Protein AF-A0A6C0KUX9-F1 (afdb_monomer)

Secondary structure (DSSP, 8-state):
----HHHHHHHHHHHHHTTSB-TTS-B---TTS---TT--TTT---PPPHHHHHHHHHHHHHHTT-SS-EEEE---TT-HHHHHHHHHHHHH-TT-EEEE--

Solvent-accessible surface area (backbone atoms only — not comparable to full-atom values): 6250 Å² total; per-residue (Å²): 132,83,57,49,71,66,46,22,51,50,44,43,54,54,34,38,75,69,56,47,21,48,98,87,66,49,77,56,80,60,100,78,64,93,70,66,86,87,51,45,44,90,72,19,44,73,72,78,51,69,67,61,45,58,50,45,65,59,37,51,68,51,48,78,74,41,98,66,26,71,42,75,40,77,68,68,85,83,39,67,48,54,55,52,48,55,52,53,48,42,72,80,35,73,76,46,44,78,44,76,54,130

pLDDT: mean 73.23, std 9.81, range [43.41, 84.06]

Sequence (102 aa):
MSQSDDVRAYLTAKYQKAGLIDKDGNKTLADTVEFDPYNYPSDGLISYCAQCQSDFESSRKTMAKAAKPVAEFEHSAACLWYDFFVRKVKLSYPNASIRRKN

Mean predicted aligned error: 8.74 Å

Structure (mmCIF, N/CA/C/O backbone):
data_AF-A0A6C0KUX9-F1
#
_entry.id   AF-A0A6C0KUX9-F1
#
loop_
_atom_site.group_PDB
_atom_site.id
_atom_site.type_symbol
_atom_site.label_atom_id
_atom_site.label_alt_id
_atom_site.label_comp_id
_atom_site.label_asym_id
_atom_site.label_entity_id
_atom_site.label_seq_id
_atom_site.pdbx_PDB_ins_code
_atom_site.Cartn_x
_atom_site.Cartn_y
_atom_site.Cartn_z
_atom_site.occupancy
_atom_site.B_iso_or_equiv
_atom_site.auth_seq_id
_atom_site.auth_comp_id
_atom_site.auth_asym_id
_atom_site.auth_atom_id
_atom_site.pdbx_PDB_model_num
ATOM 1 N N . MET A 1 1 ? -1.458 16.722 -5.856 1.00 43.41 1 MET A N 1
ATOM 2 C CA . MET A 1 1 ? -1.392 15.532 -6.736 1.00 43.41 1 MET A CA 1
ATOM 3 C C . MET A 1 1 ? -2.293 14.478 -6.111 1.00 43.41 1 MET A C 1
ATOM 5 O O . MET A 1 1 ? -2.001 14.088 -4.990 1.00 43.41 1 MET A O 1
ATOM 9 N N . SER A 1 2 ? -3.425 14.112 -6.725 1.00 49.81 2 SER A N 1
ATOM 10 C CA . SER A 1 2 ? -4.383 13.205 -6.073 1.00 49.81 2 SER A CA 1
ATOM 11 C C . SER A 1 2 ? -3.841 11.778 -6.078 1.00 49.81 2 SER A C 1
ATOM 13 O O . SER A 1 2 ? -3.690 11.172 -7.141 1.00 49.81 2 SER A O 1
ATOM 15 N N . GLN A 1 3 ? -3.550 11.235 -4.900 1.00 57.28 3 GLN A N 1
ATOM 16 C CA . GLN A 1 3 ? -3.521 9.789 -4.746 1.00 57.28 3 GLN A CA 1
ATOM 17 C C . GLN A 1 3 ? -4.944 9.267 -5.011 1.00 57.28 3 GLN A C 1
ATOM 19 O O . GLN A 1 3 ? -5.927 9.835 -4.543 1.00 57.28 3 GLN A O 1
ATOM 24 N N . SER A 1 4 ? -5.029 8.294 -5.915 1.00 70.69 4 SER A N 1
ATOM 25 C CA . SER A 1 4 ? -6.242 7.879 -6.625 1.00 70.69 4 SER A CA 1
ATOM 26 C C . SER A 1 4 ? -7.194 7.033 -5.771 1.00 70.69 4 SER A C 1
ATOM 28 O O . SER A 1 4 ? -6.844 6.606 -4.669 1.00 70.69 4 SER A O 1
ATOM 30 N N . ASP A 1 5 ? -8.365 6.704 -6.331 1.00 74.62 5 ASP A N 1
ATOM 31 C CA . ASP A 1 5 ? -9.350 5.752 -5.785 1.00 74.62 5 ASP A CA 1
ATOM 32 C C . ASP A 1 5 ? -8.729 4.444 -5.264 1.00 74.62 5 ASP A C 1
ATOM 34 O O . ASP A 1 5 ? -9.242 3.837 -4.327 1.00 74.62 5 ASP A O 1
ATOM 38 N N . ASP A 1 6 ? -7.580 4.034 -5.806 1.00 76.31 6 ASP A N 1
ATOM 39 C CA . ASP A 1 6 ? -6.821 2.871 -5.343 1.00 76.31 6 ASP A CA 1
ATOM 40 C C . ASP A 1 6 ? -6.334 2.988 -3.896 1.00 76.31 6 ASP A C 1
ATOM 42 O O . ASP A 1 6 ? -6.310 1.989 -3.172 1.00 76.31 6 ASP A O 1
ATOM 46 N N . VAL A 1 7 ? -5.898 4.183 -3.487 1.00 77.62 7 VAL A N 1
ATOM 47 C CA . VAL A 1 7 ? -5.438 4.447 -2.119 1.00 77.62 7 VAL A CA 1
ATOM 48 C C . VAL A 1 7 ? -6.629 4.429 -1.176 1.00 77.62 7 VAL A C 1
ATOM 50 O O . VAL A 1 7 ? -6.581 3.745 -0.153 1.00 77.62 7 VAL A O 1
ATOM 53 N N . ARG A 1 8 ? -7.732 5.077 -1.565 1.00 79.38 8 ARG A N 1
ATOM 54 C CA . ARG A 1 8 ? -8.992 5.040 -0.817 1.00 79.38 8 ARG A CA 1
ATOM 55 C C . ARG A 1 8 ? -9.505 3.609 -0.653 1.00 79.38 8 ARG A C 1
ATOM 57 O O . ARG A 1 8 ? -9.828 3.207 0.462 1.00 79.38 8 ARG A O 1
ATOM 64 N N . ALA A 1 9 ? -9.525 2.816 -1.724 1.00 82.75 9 ALA A N 1
ATOM 65 C CA . ALA A 1 9 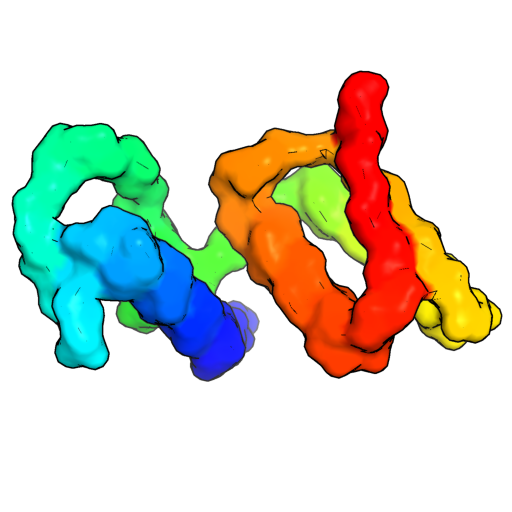? -9.954 1.420 -1.689 1.00 82.75 9 ALA A CA 1
ATOM 66 C C . ALA A 1 9 ? -9.050 0.564 -0.789 1.00 82.75 9 ALA A C 1
ATOM 68 O O . ALA A 1 9 ? -9.537 -0.258 -0.013 1.00 82.75 9 ALA A O 1
ATOM 69 N N . TYR A 1 10 ? -7.732 0.773 -0.855 1.00 83.81 10 TYR A N 1
ATOM 70 C CA . TYR A 1 10 ? -6.782 0.073 0.006 1.00 83.81 10 TYR A CA 1
ATOM 71 C C . TYR A 1 10 ? -6.958 0.434 1.489 1.00 83.81 10 TYR A C 1
ATOM 73 O O . TYR A 1 10 ? -7.052 -0.476 2.315 1.00 83.81 10 TYR A O 1
ATOM 81 N N . LEU A 1 11 ? -7.040 1.727 1.828 1.00 80.38 11 LEU A N 1
ATOM 82 C CA . LEU A 1 11 ? -7.259 2.182 3.204 1.00 80.38 11 LEU A CA 1
ATOM 83 C C . LEU A 1 11 ? -8.592 1.665 3.748 1.00 80.38 11 LEU A C 1
ATOM 85 O O . LEU A 1 11 ? -8.630 1.138 4.856 1.00 80.38 11 LEU A O 1
ATOM 89 N N . THR A 1 12 ? -9.654 1.720 2.937 1.00 81.75 12 THR A N 1
ATOM 90 C CA . THR A 1 12 ? -10.979 1.195 3.297 1.00 81.75 12 THR A CA 1
ATOM 91 C C . THR A 1 12 ? -10.902 -0.292 3.634 1.00 81.75 12 THR A C 1
ATOM 93 O O . THR A 1 12 ? -11.279 -0.695 4.730 1.00 81.75 12 THR A O 1
ATOM 96 N N . ALA A 1 13 ? -10.329 -1.110 2.746 1.00 84.06 13 ALA A N 1
ATOM 97 C CA . ALA A 1 13 ? -10.204 -2.548 2.974 1.00 84.06 13 ALA A CA 1
ATOM 98 C C . ALA A 1 13 ? -9.342 -2.876 4.206 1.00 84.06 13 ALA A C 1
ATOM 100 O O . ALA A 1 13 ? -9.672 -3.781 4.976 1.00 84.06 13 ALA A O 1
ATOM 101 N N . LYS A 1 14 ? -8.239 -2.144 4.415 1.00 80.69 14 LYS A N 1
ATOM 102 C CA . LYS A 1 14 ? -7.362 -2.338 5.577 1.00 80.69 14 LYS A CA 1
ATOM 103 C C . LYS A 1 14 ? -8.081 -1.989 6.880 1.00 80.69 14 LYS A C 1
ATOM 105 O O . LYS A 1 14 ? -7.996 -2.761 7.832 1.00 80.69 14 LYS A O 1
ATOM 110 N N . TYR A 1 15 ? -8.809 -0.875 6.914 1.00 79.25 15 TYR A N 1
ATOM 111 C CA . TYR A 1 15 ? -9.486 -0.399 8.122 1.00 79.25 15 TYR A CA 1
ATOM 112 C C . TYR A 1 15 ? -10.730 -1.232 8.440 1.00 79.25 15 TYR A C 1
ATOM 114 O O . TYR A 1 15 ? -10.969 -1.530 9.606 1.00 79.25 15 TYR A O 1
ATOM 122 N N . GLN A 1 16 ? -11.451 -1.715 7.424 1.00 83.44 16 GLN A N 1
ATOM 123 C CA . GLN A 1 16 ? -12.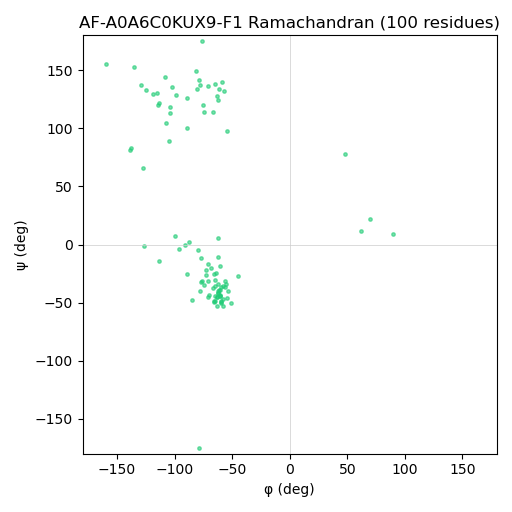527 -2.695 7.599 1.00 83.44 16 GLN A CA 1
ATOM 124 C C . GLN A 1 16 ? -12.002 -4.017 8.161 1.00 83.44 16 GLN A C 1
ATOM 126 O O . GLN A 1 16 ? -12.567 -4.556 9.108 1.00 83.44 16 GLN A O 1
ATOM 131 N N . LYS A 1 17 ? -10.883 -4.531 7.628 1.00 82.38 17 LYS A N 1
ATOM 132 C CA . LYS A 1 17 ? -10.254 -5.760 8.139 1.00 82.38 17 LYS A CA 1
ATOM 133 C C . LYS A 1 17 ? -9.785 -5.612 9.589 1.00 82.38 17 LYS A C 1
ATOM 135 O O . LYS A 1 17 ? -9.819 -6.583 10.338 1.00 82.38 17 LYS A O 1
ATOM 140 N N . ALA A 1 18 ? -9.343 -4.416 9.968 1.00 76.00 18 ALA A N 1
ATOM 141 C CA . ALA A 1 18 ? -8.965 -4.086 11.336 1.00 76.00 18 ALA A CA 1
ATOM 142 C C . ALA A 1 18 ? -10.172 -3.793 12.252 1.00 76.00 18 ALA A C 1
ATOM 144 O O . ALA A 1 18 ? -9.977 -3.584 13.444 1.00 76.00 18 ALA A O 1
ATOM 145 N N . GLY A 1 19 ? -11.403 -3.771 11.721 1.00 77.19 19 GLY A N 1
ATOM 146 C CA . GLY A 1 19 ? -12.614 -3.469 12.486 1.00 77.19 19 GLY A CA 1
ATOM 147 C C . GLY A 1 19 ? -12.719 -2.010 12.942 1.00 77.19 19 GLY A C 1
ATOM 148 O O . GLY A 1 19 ? -13.424 -1.742 13.909 1.00 77.19 19 GLY A O 1
ATOM 149 N N . LEU A 1 20 ? -12.012 -1.090 12.274 1.00 76.62 20 LEU A N 1
ATOM 150 C CA . LEU A 1 20 ? -11.928 0.343 12.609 1.00 76.62 20 LEU A CA 1
ATOM 151 C C . LEU A 1 20 ? -13.005 1.194 11.937 1.00 76.62 20 LEU A C 1
ATOM 153 O O . LEU A 1 20 ? -13.338 2.283 12.412 1.00 76.62 20 LEU A O 1
ATOM 157 N N . ILE A 1 21 ? -13.505 0.704 10.806 1.00 79.94 21 ILE A N 1
ATOM 158 C CA . ILE A 1 21 ? -14.644 1.269 10.096 1.00 79.94 21 ILE A CA 1
ATOM 159 C C . ILE A 1 21 ? -15.583 0.142 9.666 1.00 79.94 21 ILE A C 1
ATOM 161 O O . ILE A 1 21 ? -15.144 -0.991 9.444 1.00 79.94 21 ILE A O 1
ATOM 165 N N . ASP A 1 22 ? -16.865 0.456 9.525 1.00 82.75 22 ASP A N 1
ATOM 166 C CA . ASP A 1 22 ? -17.864 -0.473 9.009 1.00 82.75 22 ASP A CA 1
ATOM 167 C C . ASP A 1 22 ? -17.812 -0.594 7.470 1.00 82.75 22 ASP A C 1
ATOM 169 O O . ASP A 1 22 ? -16.933 -0.061 6.780 1.00 82.75 22 ASP A O 1
ATOM 173 N N . LYS A 1 23 ? -18.764 -1.349 6.912 1.00 81.31 23 LYS A N 1
ATOM 174 C CA . LYS A 1 23 ? -18.882 -1.583 5.464 1.00 81.31 23 LYS A CA 1
ATOM 175 C C . LYS A 1 23 ? -19.173 -0.300 4.679 1.00 81.31 23 LYS A C 1
ATOM 177 O O . LYS A 1 23 ? -18.807 -0.226 3.508 1.00 81.31 23 LYS A O 1
ATOM 182 N N . ASP A 1 24 ? -19.768 0.683 5.344 1.00 80.62 24 ASP A N 1
ATOM 183 C CA . ASP A 1 24 ? -20.180 1.970 4.793 1.00 80.62 24 ASP A CA 1
ATOM 184 C C . ASP A 1 24 ? -19.121 3.069 5.039 1.00 80.62 24 ASP A C 1
ATOM 186 O O . ASP A 1 24 ? -19.239 4.181 4.529 1.00 80.62 24 ASP A O 1
ATOM 190 N N . GLY A 1 25 ? -18.041 2.750 5.766 1.00 72.62 25 GLY A N 1
ATOM 191 C CA . GLY A 1 25 ? -16.915 3.642 6.050 1.00 72.62 25 GLY A CA 1
ATOM 192 C C . GLY A 1 25 ? -17.066 4.485 7.321 1.00 72.62 25 GLY A C 1
ATOM 193 O O . GLY A 1 25 ? -16.240 5.375 7.564 1.00 72.62 25 GLY A O 1
ATOM 194 N N . ASN A 1 26 ? -18.079 4.216 8.146 1.00 78.75 26 ASN A N 1
ATOM 195 C CA . ASN A 1 26 ? -18.276 4.905 9.418 1.00 78.75 26 ASN A CA 1
ATOM 196 C C . ASN A 1 26 ? -17.329 4.346 10.482 1.00 78.75 26 ASN A C 1
ATOM 198 O O . ASN A 1 26 ? -17.107 3.138 10.550 1.00 78.75 26 ASN A O 1
ATOM 202 N N . LYS A 1 27 ? -16.789 5.220 11.340 1.00 73.81 27 LYS A N 1
ATOM 203 C CA . LYS A 1 27 ? -15.923 4.821 12.461 1.00 73.81 27 LYS A CA 1
ATOM 204 C C . LYS A 1 27 ? -16.684 3.918 13.426 1.00 73.81 27 LYS A C 1
ATOM 206 O O . LYS A 1 27 ? -17.778 4.267 13.859 1.00 73.81 27 LYS A O 1
ATOM 211 N N . THR A 1 28 ? -16.066 2.818 13.832 1.00 72.19 28 THR A N 1
ATOM 212 C CA . THR A 1 28 ? -16.673 1.838 14.749 1.00 72.19 28 THR A CA 1
ATOM 213 C C . THR A 1 28 ? -16.219 1.983 16.206 1.00 72.19 28 THR A C 1
ATOM 215 O O . THR A 1 28 ? -16.613 1.162 17.021 1.00 72.19 28 THR A O 1
ATOM 218 N N . LEU A 1 29 ? -15.458 3.038 16.552 1.00 59.12 29 LEU A N 1
ATOM 219 C CA . LEU A 1 29 ? -14.942 3.326 17.908 1.00 59.12 29 LEU A CA 1
ATOM 220 C C . LEU A 1 29 ? -14.294 2.093 18.568 1.00 59.12 29 LEU A C 1
ATOM 222 O O . LEU A 1 29 ? -14.874 1.452 19.438 1.00 59.12 29 LEU A O 1
ATOM 226 N N . ALA A 1 30 ? -13.063 1.773 18.169 1.00 54.31 30 ALA A N 1
ATOM 227 C CA . ALA A 1 30 ? -12.199 0.896 18.953 1.00 54.31 30 ALA A CA 1
ATOM 228 C C . ALA A 1 30 ? -11.091 1.748 19.588 1.00 54.31 30 ALA A C 1
ATOM 230 O O . ALA A 1 30 ? -10.154 2.151 18.902 1.00 54.31 30 ALA A O 1
ATOM 231 N N . ASP A 1 31 ? -11.203 2.014 20.892 1.00 46.59 31 ASP A N 1
ATOM 232 C CA . ASP A 1 31 ? -10.284 2.830 21.715 1.00 46.59 31 ASP A CA 1
ATOM 233 C C . ASP A 1 31 ? -8.839 2.286 21.814 1.00 46.59 31 ASP A C 1
ATOM 235 O O . ASP A 1 31 ? -8.024 2.800 22.576 1.00 46.59 31 ASP A O 1
ATOM 239 N N . THR A 1 32 ? -8.494 1.222 21.086 1.00 46.50 32 THR A N 1
ATOM 240 C CA . THR A 1 32 ? -7.295 0.410 21.349 1.00 46.50 32 THR A CA 1
ATOM 241 C C . THR A 1 32 ? -6.370 0.219 20.157 1.00 46.50 32 THR A C 1
ATOM 243 O O . THR A 1 32 ? -5.329 -0.423 20.300 1.00 46.50 32 THR A O 1
ATOM 246 N N . VAL A 1 33 ? -6.701 0.763 18.987 1.00 47.53 33 VAL A N 1
ATOM 247 C CA . VAL A 1 33 ? -5.817 0.662 17.823 1.00 47.53 33 VAL A CA 1
ATOM 248 C C . VAL A 1 33 ? -5.138 2.002 17.625 1.00 47.53 33 VAL A C 1
ATOM 250 O O . VAL A 1 33 ? -5.815 3.002 17.396 1.00 47.53 33 VAL A O 1
ATOM 253 N N . GLU A 1 34 ? -3.806 2.014 17.723 1.00 46.47 34 GLU A N 1
ATOM 254 C CA . GLU A 1 34 ? -2.979 3.163 17.356 1.00 46.47 34 GLU A CA 1
ATOM 255 C C . GLU A 1 34 ? -3.300 3.560 15.913 1.00 46.47 34 GLU A C 1
ATOM 257 O O . GLU A 1 34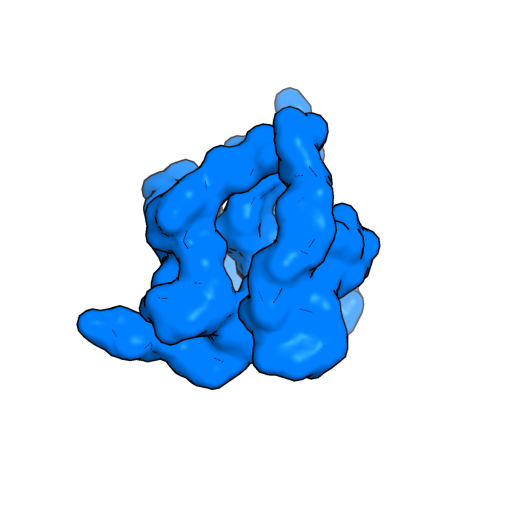 ? -2.874 2.955 14.928 1.00 46.47 34 GLU A O 1
ATOM 262 N N . PHE A 1 35 ? -4.166 4.557 15.826 1.00 55.38 35 PHE A N 1
ATOM 263 C CA . PHE A 1 35 ? -4.588 5.225 14.620 1.00 55.38 35 PHE A CA 1
ATOM 264 C C . PHE A 1 35 ? -3.480 6.194 14.221 1.00 55.38 35 PHE A C 1
ATOM 266 O O . PHE A 1 35 ? -2.960 6.914 15.072 1.00 55.38 35 PHE A O 1
ATOM 273 N N . ASP A 1 36 ? -3.151 6.259 12.932 1.00 57.12 36 ASP A N 1
ATOM 274 C CA . ASP A 1 36 ? -2.556 7.477 12.392 1.00 57.12 36 ASP A CA 1
ATOM 275 C C . ASP A 1 36 ? -3.709 8.377 11.918 1.00 57.12 36 ASP A C 1
ATOM 277 O O . ASP A 1 36 ? -4.271 8.134 10.839 1.00 57.12 36 ASP A O 1
ATOM 281 N N . PRO A 1 37 ? -4.106 9.389 12.715 1.00 49.53 37 PRO A N 1
ATOM 282 C CA . PRO A 1 37 ? -5.241 10.242 12.405 1.00 49.53 37 PRO A CA 1
ATOM 283 C C . PRO A 1 37 ? -5.125 11.066 11.144 1.00 49.53 37 PRO A C 1
ATOM 285 O O . PRO A 1 37 ? -6.128 11.616 10.693 1.00 49.53 37 PRO A O 1
ATOM 288 N N . TYR A 1 38 ? -3.938 11.109 10.556 1.00 56.06 38 TYR A N 1
ATOM 289 C CA . TYR A 1 38 ? -3.665 11.886 9.365 1.00 56.06 38 TYR A CA 1
ATOM 290 C C . TYR A 1 38 ? -3.884 11.099 8.062 1.00 56.06 38 TYR A C 1
ATOM 292 O O . TYR A 1 38 ? -3.712 11.671 6.990 1.00 56.06 38 TYR A O 1
ATOM 300 N N . ASN A 1 39 ? -4.275 9.815 8.124 1.00 68.25 39 ASN A N 1
ATOM 301 C CA . ASN A 1 39 ? -4.531 8.981 6.942 1.00 68.25 39 ASN A CA 1
ATOM 302 C C . ASN A 1 39 ? -5.927 8.312 7.004 1.00 68.25 39 ASN A C 1
ATOM 304 O O . ASN A 1 39 ? -6.034 7.086 7.125 1.00 68.25 39 ASN A O 1
ATOM 308 N N . TYR A 1 40 ? -7.021 9.086 6.946 1.00 67.75 40 TYR A N 1
ATOM 309 C CA . TYR A 1 40 ? -8.379 8.522 6.859 1.00 67.75 40 TYR A CA 1
ATOM 310 C C . TYR A 1 40 ? -8.719 8.119 5.406 1.00 67.75 40 TYR A C 1
ATOM 312 O O . TYR A 1 40 ? -8.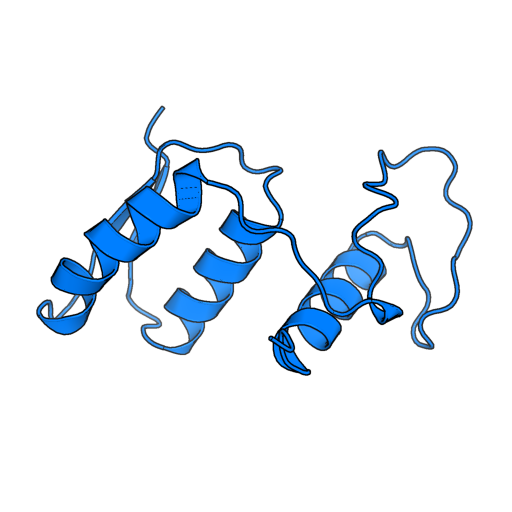255 8.766 4.463 1.00 67.75 40 TYR A O 1
ATOM 320 N N . PRO A 1 41 ? -9.556 7.086 5.159 1.00 71.06 41 PRO A N 1
ATOM 321 C CA . PRO A 1 41 ? -9.927 6.697 3.795 1.00 71.06 41 PRO A CA 1
ATOM 322 C C . PRO A 1 41 ? -10.549 7.833 2.963 1.00 71.06 41 PRO A C 1
ATOM 324 O O . PRO A 1 41 ? -10.355 7.876 1.745 1.00 71.06 41 PRO A O 1
ATOM 327 N N . SER A 1 42 ? -11.264 8.773 3.600 1.00 66.94 42 SER A N 1
ATOM 328 C CA . SER A 1 42 ? -11.821 9.962 2.931 1.00 66.94 42 SER A CA 1
ATOM 329 C C . SER A 1 42 ? -10.739 10.839 2.320 1.00 66.94 42 SER A C 1
ATOM 331 O O . SER A 1 42 ? -10.913 11.324 1.200 1.00 66.94 42 SER A O 1
ATOM 333 N N . ASP A 1 43 ? -9.622 10.984 3.027 1.00 68.56 43 ASP A N 1
ATOM 334 C CA . ASP A 1 43 ? -8.531 11.885 2.668 1.00 68.56 43 ASP A CA 1
ATOM 335 C C . ASP A 1 43 ? -7.766 11.339 1.463 1.00 68.56 43 ASP A C 1
ATOM 337 O O . ASP A 1 43 ? -7.132 12.092 0.725 1.00 68.56 43 ASP A O 1
ATOM 341 N N . GLY A 1 44 ? -7.865 10.021 1.230 1.00 65.00 44 GLY A N 1
ATOM 342 C CA . GLY A 1 44 ? -7.295 9.343 0.067 1.00 65.00 44 GLY A CA 1
ATOM 343 C C . GLY A 1 44 ? -5.775 9.459 -0.013 1.00 65.00 44 GLY A C 1
ATOM 344 O O . GLY A 1 44 ? -5.196 9.136 -1.048 1.00 65.00 44 GLY A O 1
ATOM 345 N N . LEU A 1 45 ? -5.136 9.921 1.063 1.00 68.12 45 LEU A N 1
ATOM 346 C CA . LEU A 1 45 ? -3.717 10.195 1.127 1.00 68.12 45 LEU A CA 1
ATOM 347 C C . LEU A 1 45 ? -3.071 9.212 2.097 1.00 68.12 45 LEU A C 1
ATOM 349 O O . LEU A 1 45 ? -3.435 9.132 3.263 1.00 68.12 45 LEU A O 1
ATOM 353 N N . ILE A 1 46 ? -2.110 8.460 1.585 1.00 75.88 46 ILE A N 1
ATOM 354 C CA . ILE A 1 46 ? -1.066 7.799 2.351 1.00 75.88 46 ILE A CA 1
ATOM 355 C C . ILE A 1 46 ? 0.185 8.628 2.132 1.00 75.88 46 ILE A C 1
ATOM 357 O O . ILE A 1 46 ? 0.723 8.676 1.018 1.00 75.88 46 ILE A O 1
ATOM 361 N N . SER A 1 47 ? 0.658 9.268 3.196 1.00 72.00 47 SER A N 1
ATOM 362 C CA . SER A 1 47 ? 1.922 9.997 3.142 1.00 72.00 47 SER A CA 1
ATOM 363 C C . SER A 1 47 ? 3.058 9.072 2.703 1.00 72.00 47 SER A C 1
ATOM 365 O O . SER A 1 47 ? 3.209 7.955 3.207 1.00 72.00 47 SER A O 1
ATOM 367 N N . TYR A 1 48 ? 3.858 9.532 1.739 1.00 71.12 48 TYR A N 1
ATOM 368 C CA . TYR A 1 48 ? 5.043 8.798 1.313 1.00 71.12 48 TYR A CA 1
ATOM 369 C C . TYR A 1 48 ? 6.011 8.686 2.491 1.00 71.12 48 TYR A C 1
ATOM 371 O O . TYR A 1 48 ? 6.425 9.690 3.068 1.00 71.12 48 TYR A O 1
ATOM 379 N N . CYS A 1 49 ? 6.402 7.462 2.836 1.00 79.19 49 CYS A N 1
ATOM 380 C CA . CYS A 1 49 ? 7.569 7.267 3.685 1.00 79.19 49 CYS A CA 1
ATOM 381 C C . CYS A 1 49 ? 8.825 7.508 2.842 1.00 79.19 49 CYS A C 1
ATOM 383 O O . CYS A 1 49 ? 9.059 6.790 1.876 1.00 79.19 49 CYS A O 1
ATOM 385 N N . ALA A 1 50 ? 9.656 8.480 3.216 1.00 78.38 50 AL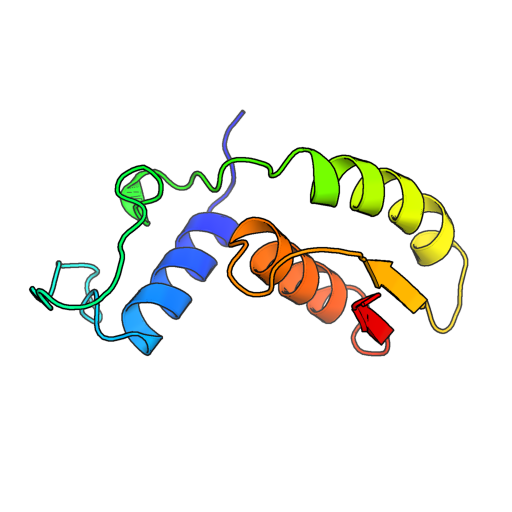A A N 1
ATOM 386 C CA . ALA A 1 50 ? 10.856 8.827 2.453 1.00 78.38 50 ALA A CA 1
ATOM 387 C C . ALA A 1 50 ? 11.774 7.614 2.186 1.00 78.38 50 ALA A C 1
ATOM 389 O O . ALA A 1 50 ? 12.263 7.446 1.068 1.00 78.38 50 ALA A O 1
ATOM 390 N N . GLN A 1 51 ? 11.941 6.726 3.177 1.00 79.88 51 GLN A N 1
ATOM 391 C CA . GLN A 1 51 ? 12.783 5.532 3.046 1.00 79.88 51 GLN A CA 1
ATOM 392 C C . GLN A 1 51 ? 12.256 4.578 1.975 1.00 79.88 51 GLN A C 1
ATOM 394 O O . GLN A 1 51 ? 12.966 4.248 1.028 1.00 79.88 51 GLN A O 1
ATOM 399 N N . CYS A 1 52 ? 10.981 4.193 2.062 1.00 78.19 52 CYS A N 1
ATOM 400 C CA . CYS A 1 52 ? 10.401 3.303 1.063 1.00 78.19 52 CYS A CA 1
ATOM 401 C C . CYS A 1 52 ? 10.443 3.927 -0.359 1.00 78.19 52 CYS A C 1
ATOM 403 O O . CYS A 1 52 ? 10.285 3.198 -1.333 1.00 78.19 52 CYS A O 1
ATOM 405 N N . GLN A 1 53 ? 10.611 5.259 -0.496 1.00 79.06 53 GLN A N 1
ATOM 406 C CA . GLN A 1 53 ? 10.456 6.017 -1.746 1.00 79.06 53 GLN A CA 1
ATOM 407 C C . GLN A 1 53 ? 11.750 5.949 -2.494 1.00 79.06 53 GLN A C 1
ATOM 409 O O . GLN A 1 53 ? 11.765 5.523 -3.647 1.00 79.06 53 GLN A O 1
ATOM 414 N N . SER A 1 54 ? 12.823 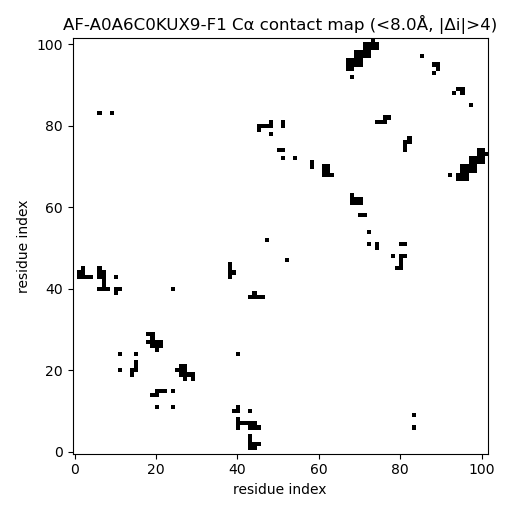6.212 -1.766 1.00 81.75 54 SER A N 1
ATOM 415 C CA . SER A 1 54 ? 14.167 5.878 -2.189 1.00 81.75 54 SER A CA 1
ATOM 416 C C . SER A 1 54 ? 14.279 4.407 -2.624 1.00 81.75 54 SER A C 1
ATOM 418 O O . SER A 1 54 ? 14.719 4.114 -3.743 1.00 81.75 54 SER A O 1
ATOM 420 N N . ASP A 1 55 ? 13.800 3.466 -1.801 1.00 77.75 55 ASP A N 1
ATOM 421 C CA . ASP A 1 55 ? 13.893 2.033 -2.109 1.00 77.75 55 ASP A CA 1
ATOM 422 C C . ASP A 1 55 ? 13.033 1.639 -3.325 1.00 77.75 55 ASP A C 1
ATOM 424 O O . ASP A 1 55 ? 13.421 0.809 -4.158 1.00 77.75 55 ASP A O 1
ATOM 428 N N . PHE A 1 56 ? 11.851 2.243 -3.473 1.00 76.12 56 PHE A N 1
ATOM 429 C CA . PHE A 1 56 ? 10.970 2.009 -4.613 1.00 76.12 56 PHE A CA 1
ATOM 430 C C . PHE A 1 56 ? 11.589 2.512 -5.915 1.00 76.12 56 PHE A C 1
ATOM 432 O O . PHE A 1 56 ? 11.649 1.781 -6.905 1.00 76.12 56 PHE A O 1
ATOM 439 N N . GLU A 1 57 ? 12.072 3.750 -5.925 1.00 78.44 57 GLU A N 1
ATOM 440 C CA . GLU A 1 57 ? 12.705 4.346 -7.099 1.00 78.44 57 GLU A CA 1
ATOM 441 C C . GLU A 1 57 ? 13.939 3.543 -7.531 1.00 78.44 57 GLU A C 1
ATOM 443 O O . GLU A 1 57 ? 14.153 3.316 -8.729 1.00 78.44 57 GLU A O 1
ATOM 448 N N . SER A 1 58 ? 14.686 3.020 -6.556 1.00 78.19 58 SER A N 1
ATOM 449 C CA . SER A 1 58 ? 15.815 2.115 -6.777 1.00 78.19 58 SER A CA 1
ATOM 450 C C . SER A 1 58 ? 15.372 0.770 -7.367 1.00 78.19 58 SER A C 1
ATOM 452 O O . SER A 1 58 ? 15.908 0.324 -8.385 1.00 78.19 58 SER A O 1
ATOM 454 N N . SER A 1 59 ? 14.345 0.140 -6.789 1.00 74.06 59 SER A N 1
ATOM 455 C CA . SER A 1 59 ? 13.855 -1.179 -7.217 1.00 74.06 59 SER A CA 1
ATOM 456 C C . SER A 1 59 ? 13.098 -1.160 -8.549 1.00 74.06 59 SER A C 1
ATOM 458 O O . SER A 1 59 ? 13.127 -2.155 -9.278 1.00 74.06 59 SER A O 1
ATOM 460 N N . ARG A 1 60 ? 12.482 -0.034 -8.942 1.00 73.69 60 ARG A N 1
ATOM 461 C CA . ARG A 1 60 ? 11.753 0.110 -10.218 1.00 73.69 60 ARG A CA 1
ATOM 462 C C . ARG A 1 60 ? 12.631 -0.213 -11.430 1.00 73.69 60 ARG A C 1
ATOM 464 O O . ARG A 1 60 ? 12.157 -0.822 -12.388 1.00 73.69 60 ARG A O 1
ATOM 471 N N . LYS A 1 61 ? 13.919 0.149 -11.379 1.00 71.75 61 LYS A N 1
ATOM 472 C CA . LYS A 1 61 ? 14.900 -0.155 -12.438 1.00 71.75 61 LYS A CA 1
ATOM 473 C C . LYS A 1 61 ? 15.150 -1.659 -12.583 1.00 71.75 61 LYS A C 1
ATOM 475 O O . LYS A 1 61 ? 15.331 -2.141 -13.700 1.00 71.75 61 LYS A O 1
ATOM 480 N N . THR A 1 62 ? 15.129 -2.385 -11.469 1.00 72.31 62 THR A N 1
ATOM 481 C CA . THR A 1 62 ? 15.332 -3.838 -11.409 1.00 72.31 62 THR A CA 1
ATOM 482 C C . THR A 1 62 ? 14.073 -4.590 -11.834 1.00 72.31 62 THR A C 1
ATOM 484 O O . THR A 1 62 ? 14.148 -5.561 -12.584 1.00 72.31 62 THR A O 1
ATOM 487 N N . MET A 1 63 ? 12.899 -4.108 -11.416 1.00 74.38 63 MET A N 1
ATOM 488 C CA . MET A 1 63 ? 11.627 -4.785 -11.679 1.00 74.38 63 MET A CA 1
ATOM 489 C C . MET A 1 63 ? 11.188 -4.724 -13.141 1.00 74.38 63 MET A C 1
ATOM 491 O O . MET A 1 63 ? 10.607 -5.682 -13.634 1.00 74.38 63 MET A O 1
ATOM 495 N N . ALA A 1 64 ? 11.534 -3.654 -13.861 1.00 69.44 64 ALA A N 1
ATOM 496 C CA . ALA A 1 64 ? 11.213 -3.522 -15.283 1.00 69.44 64 ALA A CA 1
ATOM 497 C C . ALA A 1 64 ? 12.015 -4.466 -16.203 1.00 69.44 64 ALA A C 1
ATOM 499 O O . ALA A 1 64 ? 11.653 -4.636 -17.363 1.00 69.44 64 ALA A O 1
ATOM 500 N N . LYS A 1 65 ? 13.124 -5.046 -15.722 1.00 69.88 65 LYS A N 1
ATOM 501 C CA . LYS A 1 65 ? 14.079 -5.798 -16.557 1.00 69.88 65 LYS A CA 1
ATOM 502 C C . LYS A 1 65 ? 14.145 -7.293 -16.249 1.00 69.88 65 LYS A C 1
ATOM 504 O O . LYS A 1 65 ? 14.723 -8.042 -17.030 1.00 69.88 65 LYS A O 1
ATOM 509 N N . ALA A 1 66 ? 13.600 -7.735 -15.118 1.00 69.88 66 ALA A N 1
ATOM 510 C CA . ALA A 1 66 ? 13.759 -9.105 -14.642 1.00 69.88 66 ALA A CA 1
ATOM 511 C C . ALA A 1 66 ? 12.507 -9.956 -14.900 1.00 69.88 66 ALA A C 1
ATOM 513 O O . ALA A 1 66 ? 11.395 -9.553 -14.579 1.00 69.88 66 ALA A O 1
ATOM 514 N N . ALA A 1 67 ? 12.699 -11.187 -15.390 1.00 69.69 67 ALA A N 1
ATOM 515 C CA . ALA A 1 67 ? 11.614 -12.157 -15.584 1.00 69.69 67 ALA A CA 1
ATOM 516 C C . ALA A 1 67 ? 10.967 -12.626 -14.260 1.00 69.69 67 ALA A C 1
ATOM 518 O O . ALA A 1 67 ? 9.809 -13.039 -14.238 1.00 69.69 67 ALA A O 1
ATOM 519 N N . LYS A 1 68 ? 11.716 -12.567 -13.149 1.00 74.81 68 LYS A N 1
ATOM 520 C CA . LYS A 1 68 ? 11.255 -12.843 -11.778 1.00 74.81 68 LYS A CA 1
ATOM 521 C C . LYS A 1 68 ? 11.852 -11.796 -10.835 1.00 74.81 68 LYS A C 1
ATOM 523 O O . LYS A 1 68 ? 12.918 -12.032 -10.266 1.00 74.81 68 LYS A O 1
ATOM 528 N N . PRO A 1 69 ? 11.239 -10.610 -10.730 1.00 76.56 69 PRO A N 1
ATOM 529 C CA . PRO A 1 69 ? 11.854 -9.508 -10.017 1.00 76.56 69 PRO A CA 1
ATOM 530 C C . PRO A 1 69 ? 11.855 -9.758 -8.507 1.00 76.56 69 PRO A C 1
ATOM 532 O O . PRO A 1 69 ? 10.863 -10.207 -7.926 1.00 76.56 69 PRO A O 1
ATOM 535 N N . VAL A 1 70 ? 12.989 -9.459 -7.877 1.00 77.44 70 VAL A N 1
ATOM 536 C CA . VAL A 1 70 ? 13.141 -9.454 -6.422 1.00 77.44 70 VAL A CA 1
ATOM 537 C C . VAL A 1 70 ? 13.507 -8.043 -5.995 1.00 77.44 70 VAL A C 1
ATOM 539 O O . VAL A 1 70 ? 14.420 -7.446 -6.562 1.00 77.44 70 VAL A O 1
ATOM 542 N N . ALA A 1 71 ? 12.786 -7.513 -5.015 1.00 77.12 71 ALA A N 1
ATOM 543 C CA . ALA A 1 71 ? 13.075 -6.223 -4.413 1.00 77.12 71 ALA A CA 1
ATOM 544 C C . ALA A 1 71 ? 13.218 -6.400 -2.896 1.00 77.12 71 ALA A C 1
ATOM 546 O O . ALA A 1 71 ? 12.419 -7.090 -2.260 1.00 77.12 71 ALA A O 1
ATOM 547 N N . GLU A 1 72 ? 14.270 -5.826 -2.326 1.00 77.00 72 GLU A N 1
ATOM 548 C CA . GLU A 1 72 ? 14.599 -5.954 -0.907 1.00 77.00 72 GLU A CA 1
ATOM 549 C C . GLU A 1 72 ? 14.487 -4.574 -0.258 1.00 77.00 72 GLU A C 1
ATOM 551 O O . GLU A 1 72 ? 15.029 -3.611 -0.793 1.00 77.00 72 GLU A O 1
ATOM 556 N N . PHE A 1 73 ? 13.771 -4.486 0.862 1.00 73.88 73 PHE A N 1
ATOM 557 C CA . PHE A 1 73 ? 13.466 -3.238 1.564 1.00 73.88 73 PHE A CA 1
ATOM 558 C C . PHE A 1 73 ? 13.833 -3.375 3.032 1.00 73.88 73 PHE A C 1
ATOM 560 O O . PHE A 1 73 ? 13.503 -4.387 3.647 1.00 73.88 73 PHE A O 1
ATOM 567 N N . GLU A 1 74 ? 14.452 -2.356 3.609 1.00 73.50 74 GLU A N 1
ATOM 568 C CA . GLU A 1 74 ? 14.721 -2.297 5.044 1.00 73.50 74 GLU A CA 1
ATOM 569 C C . GLU A 1 74 ? 13.744 -1.306 5.669 1.00 73.50 74 GLU A C 1
ATOM 571 O O . GLU A 1 74 ? 13.961 -0.094 5.678 1.00 73.50 74 GLU A O 1
ATOM 576 N N . HIS A 1 75 ? 12.576 -1.804 6.084 1.00 74.50 75 HIS A N 1
ATOM 577 C CA . HIS A 1 75 ? 11.552 -0.923 6.628 1.00 74.50 75 HIS A CA 1
ATOM 578 C C . HIS A 1 75 ? 10.507 -1.624 7.500 1.00 74.50 75 HIS A C 1
ATOM 580 O O . HIS A 1 75 ? 10.216 -2.815 7.340 1.00 74.50 75 HIS A O 1
ATOM 586 N N . SER A 1 76 ? 9.898 -0.847 8.405 1.00 72.25 76 SER A N 1
ATOM 587 C CA . SER A 1 76 ? 8.878 -1.323 9.341 1.00 72.25 76 SER A CA 1
ATOM 588 C C . SER A 1 76 ? 7.664 -1.912 8.628 1.00 72.25 76 SER A C 1
ATOM 590 O O . SER A 1 76 ? 7.170 -1.387 7.629 1.00 72.25 76 SER A O 1
ATOM 592 N N . ALA A 1 77 ? 7.143 -3.011 9.176 1.00 65.62 77 ALA A N 1
ATOM 593 C CA . ALA A 1 77 ? 5.906 -3.632 8.708 1.00 65.62 77 ALA A CA 1
ATOM 594 C C . ALA A 1 77 ? 4.663 -2.805 8.972 1.00 65.62 77 ALA A C 1
ATOM 596 O O . ALA A 1 77 ? 3.662 -2.993 8.295 1.00 65.62 77 ALA A O 1
ATOM 597 N N . A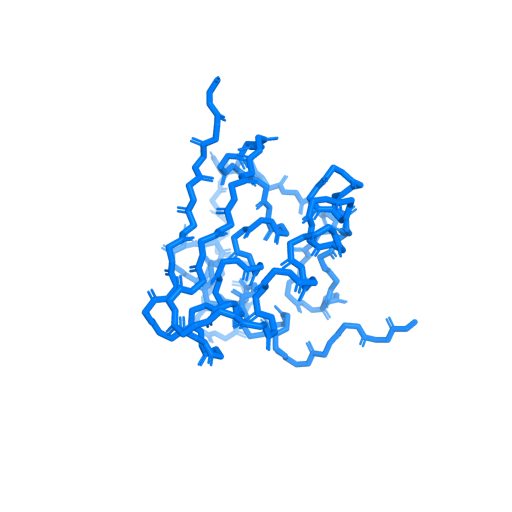LA A 1 78 ? 4.751 -1.879 9.917 1.00 71.62 78 ALA A N 1
ATOM 598 C CA . ALA A 1 78 ? 3.664 -0.977 10.231 1.00 71.62 78 ALA A CA 1
ATOM 599 C C . ALA A 1 78 ? 3.530 0.166 9.207 1.00 71.62 78 ALA A C 1
ATOM 601 O O . ALA A 1 78 ? 2.520 0.866 9.208 1.00 71.62 78 ALA A O 1
ATOM 602 N N . CYS A 1 79 ? 4.511 0.367 8.316 1.00 77.62 79 CYS A N 1
ATOM 603 C CA . CYS A 1 79 ? 4.461 1.446 7.335 1.00 77.62 79 CYS A CA 1
ATOM 604 C C . CYS A 1 79 ? 3.335 1.222 6.318 1.00 77.62 79 CYS A C 1
ATOM 606 O O . CYS A 1 79 ? 3.381 0.313 5.485 1.00 77.62 79 CYS A O 1
ATOM 608 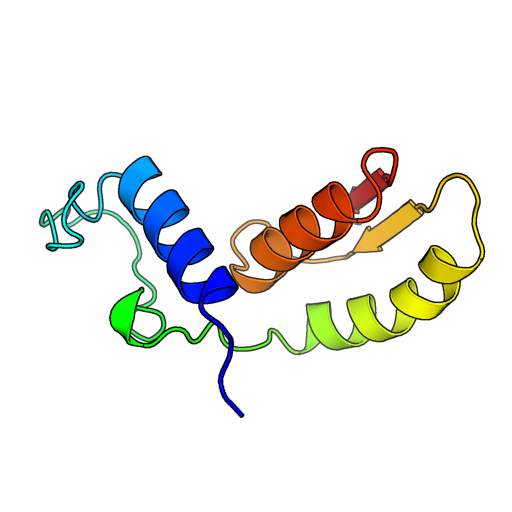N N . LEU A 1 80 ? 2.332 2.103 6.348 1.00 78.12 80 LEU A N 1
ATOM 609 C CA . LEU A 1 80 ? 1.174 2.036 5.453 1.00 78.12 80 LEU A CA 1
ATOM 610 C C . LEU A 1 80 ? 1.567 2.081 3.979 1.00 78.12 80 LEU A C 1
ATOM 612 O O . LEU A 1 80 ? 0.948 1.408 3.151 1.00 78.12 80 LEU A O 1
ATOM 616 N N . TRP A 1 81 ? 2.600 2.857 3.661 1.00 78.62 81 TRP A N 1
ATOM 617 C CA . TRP A 1 81 ? 3.053 3.011 2.294 1.00 78.62 81 TRP A CA 1
ATOM 618 C C . TRP A 1 81 ? 3.857 1.800 1.796 1.00 78.62 81 TRP A C 1
ATOM 620 O O . TRP A 1 81 ? 3.710 1.425 0.633 1.00 78.62 81 TRP A O 1
ATOM 630 N N . TYR A 1 82 ? 4.594 1.108 2.676 1.00 79.06 82 TYR A N 1
ATOM 631 C CA . TYR A 1 82 ? 5.206 -0.189 2.361 1.00 79.06 82 TYR A CA 1
ATOM 632 C C . TYR A 1 82 ? 4.145 -1.231 1.985 1.00 79.06 82 TYR A C 1
ATOM 634 O O . TYR A 1 82 ? 4.240 -1.868 0.937 1.00 79.06 82 TYR A O 1
ATOM 642 N N . ASP A 1 83 ? 3.099 -1.377 2.799 1.00 79.25 83 ASP A N 1
ATOM 643 C CA . ASP A 1 83 ? 2.027 -2.340 2.532 1.00 79.25 83 ASP A CA 1
ATOM 644 C C . ASP A 1 83 ? 1.278 -2.023 1.225 1.00 79.25 83 ASP A C 1
ATOM 646 O O . ASP A 1 83 ? 0.992 -2.919 0.421 1.00 79.25 83 ASP A O 1
ATOM 650 N N . PHE A 1 84 ? 0.997 -0.737 0.976 1.00 80.12 84 PHE A N 1
ATOM 651 C CA . PHE A 1 84 ? 0.393 -0.288 -0.279 1.00 80.12 84 PHE A CA 1
ATOM 652 C C . PHE A 1 84 ? 1.289 -0.618 -1.480 1.00 80.12 84 PHE A C 1
ATOM 654 O O . PHE A 1 84 ? 0.817 -1.141 -2.496 1.00 80.12 84 PHE A O 1
ATOM 661 N N . PHE A 1 85 ? 2.590 -0.362 -1.351 1.00 79.19 85 PHE A N 1
ATOM 662 C CA . PHE A 1 85 ? 3.586 -0.696 -2.358 1.00 79.19 85 PHE A CA 1
ATOM 663 C C . PHE A 1 85 ? 3.624 -2.205 -2.648 1.00 79.19 85 PHE A C 1
ATOM 665 O O . PHE A 1 85 ? 3.507 -2.604 -3.810 1.00 79.19 85 PHE A O 1
ATOM 672 N N . VAL A 1 86 ? 3.706 -3.053 -1.616 1.00 80.31 86 VAL A N 1
ATOM 673 C CA . VAL A 1 86 ? 3.710 -4.520 -1.757 1.00 80.31 86 VAL A CA 1
ATOM 674 C C . VAL A 1 86 ? 2.490 -4.988 -2.542 1.00 80.31 86 VAL A C 1
ATOM 676 O O . VAL A 1 86 ? 2.621 -5.773 -3.485 1.00 80.31 86 VAL A O 1
ATOM 679 N N . ARG A 1 87 ? 1.307 -4.460 -2.205 1.00 81.75 87 ARG A N 1
ATOM 680 C CA . ARG A 1 87 ? 0.067 -4.763 -2.925 1.00 81.75 87 ARG A CA 1
ATOM 681 C C . ARG A 1 87 ? 0.166 -4.374 -4.400 1.00 81.75 87 ARG A C 1
ATOM 683 O O . ARG A 1 87 ? -0.163 -5.190 -5.258 1.00 81.75 87 ARG A O 1
ATOM 690 N N . LYS A 1 88 ? 0.628 -3.160 -4.714 1.00 79.62 88 LYS A N 1
ATOM 691 C CA . LYS A 1 88 ? 0.768 -2.684 -6.102 1.00 79.62 88 LYS A CA 1
ATOM 692 C C . LYS A 1 88 ? 1.729 -3.550 -6.915 1.00 79.62 88 LYS A C 1
ATOM 694 O O . LYS A 1 88 ? 1.393 -3.949 -8.026 1.00 79.62 88 LYS A O 1
ATOM 699 N N . VAL A 1 89 ? 2.877 -3.906 -6.348 1.00 79.69 89 VAL A N 1
ATOM 700 C CA . VAL A 1 89 ? 3.848 -4.782 -7.015 1.00 79.69 89 VAL A CA 1
ATOM 701 C C . VAL A 1 89 ? 3.273 -6.161 -7.268 1.00 79.69 89 VAL A C 1
ATOM 703 O O . VAL A 1 89 ? 3.421 -6.668 -8.371 1.00 79.69 89 VAL A O 1
ATOM 706 N N . LYS A 1 90 ? 2.600 -6.764 -6.285 1.00 82.12 90 LYS A N 1
ATOM 707 C CA . LYS A 1 90 ? 1.994 -8.091 -6.443 1.00 82.12 90 LYS A CA 1
ATOM 708 C C . LYS A 1 90 ? 0.865 -8.111 -7.475 1.00 82.12 90 LYS A C 1
ATOM 710 O O . LYS A 1 90 ? 0.683 -9.130 -8.128 1.00 82.12 90 LYS A O 1
ATOM 715 N N . LEU A 1 91 ? 0.144 -7.003 -7.653 1.00 82.31 91 LEU A N 1
ATOM 716 C CA . LEU A 1 91 ? -0.863 -6.872 -8.711 1.00 82.31 91 LEU A CA 1
ATOM 717 C C . LEU A 1 91 ? -0.226 -6.795 -10.106 1.00 82.31 91 LEU A C 1
ATOM 719 O O . LEU A 1 91 ? -0.699 -7.456 -11.023 1.00 82.31 91 LEU A O 1
ATOM 723 N N . SER A 1 92 ? 0.850 -6.020 -10.272 1.00 80.88 92 SER A N 1
ATOM 724 C CA . SER A 1 92 ? 1.551 -5.897 -11.562 1.00 80.88 92 SER A CA 1
ATOM 725 C C . SER A 1 92 ? 2.449 -7.095 -11.890 1.00 80.88 92 SER A C 1
ATOM 727 O O . SER A 1 92 ? 2.613 -7.448 -13.053 1.00 80.88 92 SER A O 1
ATOM 729 N N . TYR A 1 93 ? 3.030 -7.720 -10.868 1.00 81.75 93 TYR A N 1
ATOM 730 C CA . TYR A 1 93 ? 4.010 -8.797 -10.969 1.00 81.75 93 TYR A CA 1
ATOM 731 C C . TYR A 1 93 ? 3.699 -9.869 -9.909 1.00 81.75 93 TYR A C 1
ATOM 733 O O . TYR A 1 93 ? 4.337 -9.905 -8.851 1.00 81.75 93 TYR A O 1
ATOM 741 N N . PRO A 1 94 ? 2.741 -10.779 -10.166 1.00 83.12 94 PRO A N 1
ATOM 742 C CA . PRO A 1 94 ? 2.289 -11.769 -9.177 1.00 83.12 94 PRO A CA 1
ATOM 743 C C . PRO A 1 94 ? 3.420 -12.628 -8.594 1.00 83.12 94 PRO A C 1
ATOM 745 O O . PRO A 1 94 ? 3.430 -12.950 -7.403 1.00 83.12 94 PRO A O 1
ATOM 748 N N . ASN A 1 95 ? 4.425 -12.922 -9.423 1.00 82.62 95 ASN A N 1
ATOM 749 C CA . ASN A 1 95 ? 5.588 -13.737 -9.071 1.00 82.62 95 ASN A CA 1
ATOM 750 C C . ASN A 1 95 ? 6.750 -12.941 -8.452 1.00 82.62 95 ASN A C 1
ATOM 752 O O . ASN A 1 95 ? 7.799 -13.523 -8.178 1.00 82.62 95 ASN A O 1
ATOM 7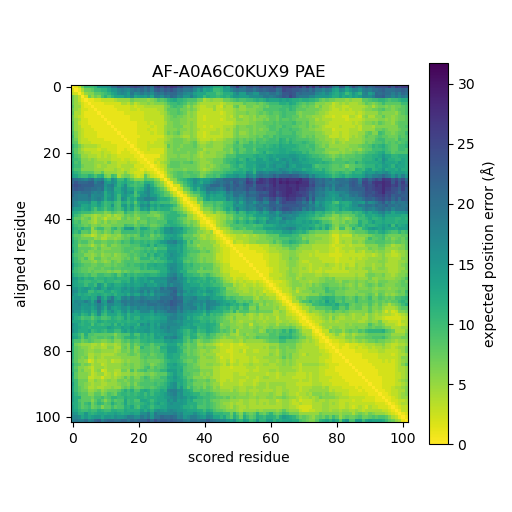56 N N . ALA A 1 96 ? 6.606 -11.627 -8.244 1.00 83.50 96 ALA A N 1
ATOM 757 C CA . ALA A 1 96 ? 7.653 -10.818 -7.631 1.00 83.50 96 ALA A CA 1
ATOM 758 C C . ALA A 1 96 ? 7.901 -11.253 -6.183 1.00 83.50 96 ALA A C 1
ATOM 760 O O . ALA A 1 96 ? 6.954 -11.484 -5.426 1.00 83.50 96 ALA A O 1
ATOM 761 N N . SER A 1 97 ? 9.163 -11.323 -5.769 1.00 83.75 97 SER A N 1
ATOM 762 C CA . SER A 1 97 ? 9.517 -11.531 -4.364 1.00 83.75 97 SER A CA 1
ATOM 763 C C . SER A 1 97 ? 9.864 -10.194 -3.728 1.00 83.75 97 SER A C 1
ATOM 765 O O . SER A 1 97 ? 10.708 -9.464 -4.238 1.00 83.75 97 SER A O 1
ATOM 767 N N . ILE A 1 98 ? 9.250 -9.888 -2.588 1.00 81.56 98 ILE A N 1
ATOM 768 C CA . ILE A 1 98 ? 9.596 -8.710 -1.793 1.00 81.56 98 ILE A CA 1
ATOM 769 C C . ILE A 1 98 ? 10.165 -9.214 -0.477 1.00 81.56 98 ILE A C 1
ATOM 771 O O . ILE A 1 98 ? 9.493 -9.963 0.229 1.00 81.56 98 ILE A O 1
ATOM 775 N N . ARG A 1 99 ? 11.415 -8.864 -0.179 1.00 79.19 99 ARG A N 1
ATOM 776 C CA . ARG A 1 99 ? 12.098 -9.283 1.050 1.00 79.19 99 ARG A CA 1
ATOM 777 C C . ARG A 1 99 ? 12.255 -8.098 1.986 1.00 79.19 99 ARG A C 1
ATOM 779 O O . ARG A 1 99 ? 12.495 -6.983 1.528 1.00 79.19 99 ARG A O 1
ATOM 786 N N . ARG A 1 100 ? 12.144 -8.359 3.286 1.00 71.44 100 ARG A N 1
ATOM 787 C CA . ARG A 1 100 ? 12.584 -7.422 4.317 1.00 71.44 100 ARG A CA 1
ATOM 788 C C . ARG A 1 100 ? 14.045 -7.707 4.623 1.00 71.44 100 ARG A C 1
ATOM 790 O O . ARG A 1 100 ? 14.383 -8.862 4.879 1.00 71.44 100 ARG A O 1
ATOM 797 N N . LYS A 1 101 ? 14.891 -6.686 4.544 1.00 65.88 101 LYS A N 1
ATOM 798 C CA . LYS A 1 101 ? 16.201 -6.719 5.187 1.00 65.88 101 LYS A CA 1
ATOM 799 C C . LYS A 1 101 ? 15.988 -6.379 6.658 1.00 65.88 101 LYS A C 1
ATOM 801 O O . LYS A 1 101 ? 15.189 -5.493 6.960 1.00 65.88 101 LYS A O 1
ATOM 806 N N . ASN A 1 102 ? 16.613 -7.175 7.514 1.00 59.28 102 ASN A N 1
ATOM 807 C CA . ASN A 1 102 ? 16.680 -6.972 8.956 1.00 59.28 102 ASN A CA 1
ATOM 808 C C . ASN A 1 102 ? 18.058 -6.426 9.303 1.00 59.28 102 ASN A C 1
ATOM 810 O O . ASN A 1 102 ? 19.004 -6.791 8.562 1.00 59.28 102 ASN A O 1
#

Radius of gyration: 14.99 Å; Cα contacts (8 Å, |Δi|>4): 109; chains: 1; bounding box: 37×29×38 Å

Foldseek 3Di:
DQLDVLLLVLLQVVCVVVVQADPVQHGPDDVPDPDPVVRRSVSSDQDDDPQVVVQCVVQVVQLVPDPAGEGEGADDPPRPVVVSVVVVCCVVHVRHHYHHDD

Organism: NCBI:txid1070528